Protein AF-A0A660SBR4-F1 (afdb_monomer)

Foldseek 3Di:
DPPPVCVVCVVVQCVCVVDVVDDNDDVVVVVLCVVLVCCCPPVVHDPDPVRSVVVVVLSVVQVVCVVVVHDSVVVVVVVVVVVVVVVVPPDDDDDDDDDDDDDDDDDDDDD

Sequence (111 aa):
MIEQPLRKRKNQVFNFLFYPDVPYDNNGSERAIRNLKVKQKVSGGFRSDRGAEIFAILRSVVDTIIKKGGNPSESIRFAINVATRKNEFSPNTDFVSFDFLTSAKVRKQGD

Mean predicted aligned error: 13.28 Å

Structure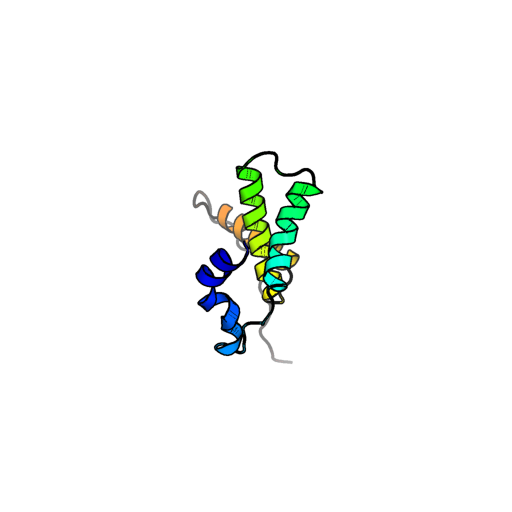 (mmCIF, N/CA/C/O backbone):
data_AF-A0A660SBR4-F1
#
_entry.id   AF-A0A660SBR4-F1
#
loop_
_atom_site.group_PDB
_atom_site.id
_atom_site.type_symbol
_atom_site.label_atom_id
_atom_site.label_alt_id
_atom_site.label_comp_id
_atom_site.label_asym_id
_atom_site.label_entity_id
_atom_site.label_seq_id
_atom_site.pdbx_PDB_ins_code
_atom_site.Cartn_x
_atom_site.Cartn_y
_atom_site.Cartn_z
_atom_site.occupancy
_atom_site.B_iso_or_equiv
_atom_site.auth_seq_id
_atom_site.auth_comp_id
_atom_site.auth_asym_id
_atom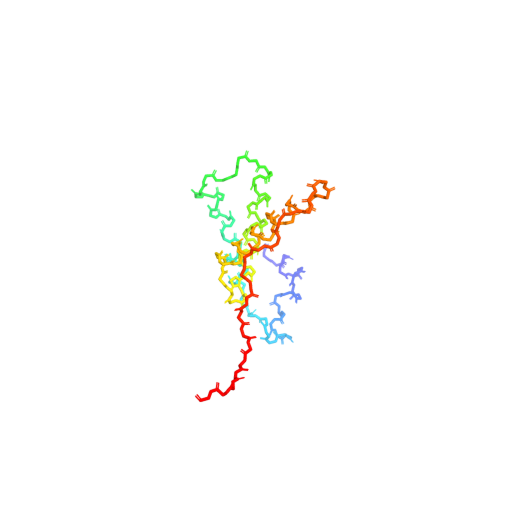_site.auth_atom_id
_atom_site.pdbx_PDB_model_num
ATOM 1 N N . MET A 1 1 ? 15.219 -4.903 26.861 1.00 55.88 1 MET A N 1
ATOM 2 C CA . MET A 1 1 ? 15.506 -4.083 25.655 1.00 55.88 1 MET A CA 1
ATOM 3 C C . MET A 1 1 ? 14.257 -3.736 24.811 1.00 55.88 1 MET A C 1
ATOM 5 O O . MET A 1 1 ? 14.373 -2.916 23.912 1.00 55.88 1 MET A O 1
ATOM 9 N N . ILE A 1 2 ? 13.058 -4.271 25.118 1.00 60.06 2 ILE A N 1
ATOM 10 C CA . ILE A 1 2 ? 11.806 -4.048 24.345 1.00 60.06 2 ILE A CA 1
ATOM 11 C C . ILE A 1 2 ? 10.897 -2.958 24.963 1.00 60.06 2 ILE A C 1
ATOM 13 O O . ILE A 1 2 ? 10.008 -2.430 24.301 1.00 60.06 2 ILE A O 1
ATOM 17 N N . GLU A 1 3 ? 11.130 -2.558 26.217 1.00 61.56 3 GLU A N 1
ATOM 18 C CA . GLU A 1 3 ? 10.228 -1.624 26.910 1.00 61.56 3 GLU A CA 1
ATOM 19 C C . GLU A 1 3 ? 10.189 -0.218 26.302 1.00 61.56 3 GLU A C 1
ATOM 21 O O . GLU A 1 3 ? 9.124 0.390 26.215 1.00 61.56 3 GLU A O 1
ATOM 26 N N . GLN A 1 4 ? 11.333 0.312 25.866 1.00 66.25 4 GLN A N 1
ATOM 27 C CA . GLN A 1 4 ? 11.420 1.717 25.457 1.00 66.25 4 GLN A CA 1
ATOM 28 C C . GLN A 1 4 ? 10.636 2.030 24.164 1.00 66.25 4 GLN A C 1
ATOM 30 O O . GLN A 1 4 ? 9.928 3.039 24.136 1.00 66.25 4 GLN A O 1
ATOM 35 N N . PRO A 1 5 ? 10.676 1.196 23.102 1.00 73.31 5 PRO A N 1
ATOM 36 C CA . PRO A 1 5 ? 9.851 1.405 21.909 1.00 73.31 5 PRO A CA 1
ATOM 37 C C . PRO A 1 5 ? 8.342 1.308 22.171 1.00 73.31 5 PRO A C 1
ATOM 39 O O . PRO A 1 5 ? 7.580 2.104 21.622 1.00 73.31 5 PRO A O 1
ATOM 42 N N . LEU A 1 6 ? 7.913 0.361 23.016 1.00 73.38 6 LEU A N 1
ATOM 43 C CA . LEU A 1 6 ? 6.498 0.164 23.346 1.00 73.38 6 LEU A CA 1
ATOM 44 C C . LEU A 1 6 ? 5.959 1.303 24.212 1.00 73.38 6 LEU A C 1
ATOM 46 O O . LEU A 1 6 ? 4.873 1.807 23.941 1.00 73.38 6 LEU A O 1
ATOM 50 N N . ARG A 1 7 ? 6.743 1.786 25.187 1.00 77.81 7 ARG A N 1
ATOM 51 C CA . ARG A 1 7 ? 6.391 2.972 25.986 1.00 77.81 7 ARG A CA 1
ATOM 52 C C . ARG A 1 7 ? 6.159 4.201 25.104 1.00 77.81 7 ARG A C 1
ATOM 54 O O . ARG A 1 7 ? 5.173 4.903 25.304 1.00 77.81 7 ARG A O 1
ATOM 61 N N . LYS A 1 8 ? 6.998 4.423 24.081 1.00 81.75 8 LYS A N 1
ATOM 62 C CA . LYS A 1 8 ? 6.848 5.550 23.137 1.00 81.75 8 LYS A CA 1
ATOM 63 C C . LYS A 1 8 ? 5.580 5.480 22.282 1.00 81.75 8 LYS A C 1
ATOM 65 O O . LYS A 1 8 ? 5.068 6.521 21.887 1.00 81.75 8 LYS A O 1
ATOM 70 N N . ARG A 1 9 ? 5.075 4.280 21.978 1.00 81.44 9 ARG A N 1
ATOM 71 C CA . ARG A 1 9 ? 3.885 4.075 21.127 1.00 81.44 9 ARG A CA 1
ATOM 72 C C . ARG A 1 9 ? 2.676 3.547 21.893 1.00 81.44 9 ARG A C 1
ATOM 74 O O . ARG A 1 9 ? 1.726 3.088 21.268 1.00 81.44 9 ARG A O 1
ATOM 81 N N . LYS A 1 10 ? 2.681 3.630 23.227 1.00 80.69 10 LYS A N 1
ATOM 82 C CA . LYS A 1 10 ? 1.634 3.072 24.097 1.00 80.69 10 LYS A CA 1
ATOM 83 C C . LYS A 1 10 ? 0.227 3.494 23.659 1.00 80.69 10 LYS A C 1
ATOM 85 O O . LYS A 1 10 ? -0.670 2.663 23.615 1.00 80.69 10 LYS A O 1
ATOM 90 N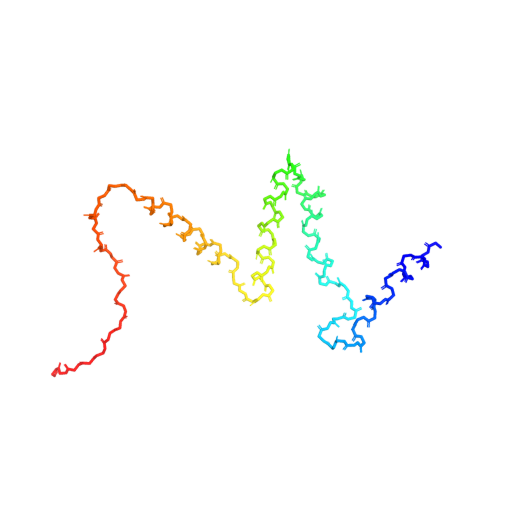 N . ASN A 1 11 ? 0.071 4.753 23.254 1.00 81.56 11 ASN A N 1
ATOM 91 C CA . ASN A 1 11 ? -1.216 5.295 22.815 1.00 81.56 11 ASN A CA 1
ATOM 92 C C . ASN A 1 11 ? -1.693 4.703 21.479 1.00 81.56 11 ASN A C 1
ATOM 94 O O . ASN A 1 11 ? -2.886 4.653 21.242 1.00 81.56 11 ASN A O 1
ATOM 98 N N . GLN A 1 12 ? -0.786 4.235 20.617 1.00 83.00 12 GLN A N 1
ATOM 99 C CA . GLN A 1 12 ? -1.125 3.654 19.312 1.00 83.00 12 GLN A CA 1
ATOM 100 C C . GLN A 1 12 ? -1.466 2.163 19.415 1.00 83.00 12 GLN A C 1
ATOM 102 O O . GLN A 1 12 ? -2.283 1.669 18.646 1.00 83.00 12 GLN A O 1
ATOM 107 N N . VAL A 1 13 ? -0.849 1.450 20.366 1.00 84.62 13 VAL A N 1
ATOM 108 C CA . VAL A 1 13 ? -1.040 -0.000 20.554 1.00 84.62 13 VAL A CA 1
ATOM 109 C C . VAL A 1 13 ? -2.474 -0.330 20.974 1.00 84.62 13 VAL A C 1
ATOM 111 O O . VAL A 1 13 ? -3.009 -1.345 20.551 1.00 84.62 13 VAL A O 1
ATOM 114 N N . PHE A 1 14 ? -3.109 0.538 21.764 1.00 87.25 14 PHE A N 1
ATOM 115 C CA . PHE A 1 14 ? -4.442 0.301 22.326 1.00 87.25 14 PHE A CA 1
ATOM 116 C C . PHE A 1 14 ? -5.572 1.041 21.600 1.00 87.25 14 PHE A C 1
ATOM 118 O O . PHE A 1 14 ? -6.674 1.141 22.131 1.00 87.25 14 PHE A O 1
ATOM 125 N N . ASN A 1 15 ? -5.337 1.551 20.387 1.00 89.00 15 ASN A N 1
ATOM 126 C CA . ASN A 1 15 ? -6.359 2.292 19.637 1.00 89.00 15 ASN A CA 1
ATOM 127 C C . ASN A 1 15 ? -7.646 1.483 19.401 1.00 89.00 15 ASN A C 1
ATOM 129 O O . ASN A 1 15 ? -8.729 2.061 19.421 1.00 89.00 15 ASN A O 1
ATOM 133 N N . PHE A 1 16 ? -7.547 0.160 19.253 1.00 89.44 16 PHE A N 1
ATOM 134 C CA . PHE A 1 16 ? -8.703 -0.729 19.087 1.00 89.44 16 PHE A CA 1
ATOM 135 C C . PHE A 1 16 ? -9.654 -0.743 20.301 1.00 89.44 16 PHE A C 1
ATOM 137 O O . PHE A 1 16 ? -10.809 -1.129 20.165 1.00 89.44 16 PHE A O 1
ATOM 144 N N . LEU A 1 17 ? -9.201 -0.309 21.488 1.00 92.19 17 LEU A N 1
ATOM 145 C CA . LEU A 1 17 ? -10.065 -0.173 22.669 1.00 92.19 17 LEU A CA 1
ATOM 146 C C . LEU A 1 17 ? -10.985 1.051 22.586 1.00 92.19 17 LEU A C 1
ATOM 148 O O . LEU A 1 17 ? -12.039 1.064 23.214 1.00 92.19 17 LEU A O 1
ATOM 152 N N . PHE A 1 18 ? -10.579 2.082 21.840 1.00 93.50 18 PHE A N 1
ATOM 153 C CA . PHE A 1 18 ? -11.319 3.339 21.709 1.00 93.50 18 PHE A CA 1
ATOM 154 C C . PHE A 1 18 ? -12.085 3.436 20.385 1.00 93.50 18 PHE A C 1
ATOM 156 O O . PHE A 1 18 ? -13.090 4.137 20.312 1.00 93.50 18 PHE A O 1
ATOM 163 N N . TYR A 1 19 ? -11.623 2.731 19.349 1.00 92.12 19 TYR A N 1
ATOM 164 C CA . TYR A 1 19 ? -12.195 2.758 18.006 1.00 92.12 19 TYR A CA 1
ATOM 165 C C . TYR A 1 19 ? -12.523 1.329 17.548 1.00 92.12 19 TYR A C 1
ATOM 167 O O . TYR A 1 19 ? -11.608 0.616 17.131 1.00 92.12 19 TYR A O 1
ATOM 175 N N . PRO A 1 20 ? -13.804 0.912 17.588 1.00 90.56 20 PRO A N 1
ATOM 176 C CA . PRO A 1 20 ? -14.220 -0.448 17.227 1.00 90.56 20 PRO A CA 1
ATOM 177 C C . PRO A 1 20 ? -13.847 -0.875 15.800 1.00 90.56 20 PRO A C 1
ATOM 179 O O . PRO A 1 20 ? -13.638 -2.058 15.549 1.00 90.56 20 PRO A O 1
ATOM 182 N N . ASP A 1 21 ? -13.728 0.081 14.875 1.00 91.38 21 ASP A N 1
ATOM 183 C CA . ASP A 1 21 ? -13.370 -0.180 13.474 1.00 91.38 21 ASP A CA 1
ATOM 184 C C . ASP A 1 21 ? -11.876 -0.491 13.273 1.00 91.38 21 ASP A C 1
ATOM 186 O O . ASP A 1 21 ? -11.456 -0.910 12.191 1.00 91.38 21 ASP A O 1
ATOM 190 N N . VAL A 1 22 ? -11.043 -0.261 14.294 1.00 88.94 22 VAL A N 1
ATOM 191 C CA . VAL A 1 22 ? -9.605 -0.528 14.235 1.00 88.94 22 VAL A CA 1
ATOM 192 C C . VAL A 1 22 ? -9.343 -1.947 14.747 1.00 88.94 22 VAL A C 1
ATOM 194 O O . VAL A 1 22 ? -9.641 -2.235 15.905 1.00 88.94 22 VAL A O 1
ATOM 197 N N . PRO A 1 23 ? -8.752 -2.845 13.936 1.00 89.94 23 PRO A N 1
ATOM 198 C CA . PRO A 1 23 ? -8.432 -4.192 14.390 1.00 89.94 23 PRO A CA 1
ATOM 199 C C . PRO A 1 23 ? -7.365 -4.171 15.493 1.00 89.94 23 PRO A C 1
ATOM 201 O O . PRO A 1 23 ? -6.501 -3.294 15.536 1.00 89.94 23 PRO A O 1
ATOM 204 N N . TYR A 1 24 ? -7.396 -5.180 16.366 1.00 89.50 24 TYR A N 1
ATOM 205 C CA . TYR A 1 24 ? -6.407 -5.351 17.439 1.00 89.50 24 TYR A CA 1
ATOM 206 C C . TYR A 1 24 ? -5.021 -5.772 16.921 1.00 89.50 24 TYR A C 1
ATOM 208 O O . TYR A 1 24 ? -4.033 -5.707 17.653 1.00 89.50 24 TYR A O 1
ATOM 216 N N . ASP A 1 25 ? -4.944 -6.224 15.668 1.00 89.56 25 ASP A N 1
ATOM 217 C CA . ASP A 1 25 ? -3.723 -6.673 15.013 1.00 89.56 25 ASP A CA 1
ATOM 218 C C . ASP A 1 25 ? -3.302 -5.755 13.855 1.00 89.56 25 ASP A C 1
ATOM 220 O O . ASP A 1 25 ? -4.073 -4.953 13.328 1.00 89.56 25 ASP A O 1
ATOM 224 N N . ASN A 1 26 ? -2.044 -5.894 13.436 1.00 89.19 26 ASN A N 1
ATOM 225 C CA . ASN A 1 26 ? -1.454 -5.107 12.355 1.00 89.19 26 ASN A CA 1
ATOM 226 C C . ASN A 1 26 ? -1.322 -5.892 11.033 1.00 89.19 26 ASN A C 1
ATOM 228 O O . ASN A 1 26 ? -0.585 -5.483 10.128 1.00 89.19 26 ASN A O 1
ATOM 232 N N . ASN A 1 27 ? -2.020 -7.022 10.881 1.00 90.25 27 ASN A N 1
ATOM 233 C CA . ASN A 1 27 ? -1.842 -7.917 9.735 1.00 90.25 27 ASN A CA 1
ATOM 234 C C . ASN A 1 27 ? -2.118 -7.205 8.407 1.00 90.25 27 ASN A C 1
ATOM 236 O O . ASN A 1 27 ? -1.446 -7.463 7.405 1.00 90.25 27 ASN A O 1
ATOM 240 N N . GLY A 1 28 ? -3.099 -6.298 8.389 1.00 87.94 28 GLY A N 1
ATOM 241 C CA . GLY A 1 28 ? -3.440 -5.504 7.210 1.00 87.94 28 GLY A CA 1
ATOM 242 C C . GLY A 1 28 ? -2.270 -4.648 6.720 1.00 87.94 28 GLY A C 1
ATOM 243 O O . GLY A 1 28 ? -1.927 -4.686 5.534 1.00 87.94 28 GLY A O 1
ATOM 244 N N . SER A 1 29 ? -1.610 -3.922 7.623 1.00 86.00 29 SER A N 1
ATOM 245 C CA . SER A 1 29 ? -0.469 -3.076 7.259 1.00 86.00 29 SER A CA 1
ATOM 246 C C . SER A 1 29 ? 0.754 -3.911 6.893 1.00 86.00 29 SER A C 1
ATOM 248 O O . SER A 1 29 ? 1.436 -3.596 5.919 1.00 86.00 29 SER A O 1
ATOM 250 N N . GLU A 1 30 ? 1.014 -5.007 7.612 1.00 90.44 30 GLU A N 1
ATOM 251 C CA . GLU A 1 30 ? 2.114 -5.925 7.295 1.00 90.44 30 GLU A CA 1
ATOM 252 C C . GLU A 1 30 ? 1.972 -6.534 5.897 1.00 90.44 30 GLU A C 1
ATOM 254 O O . GLU A 1 30 ? 2.939 -6.601 5.133 1.00 90.44 30 GLU A O 1
ATOM 259 N N . ARG A 1 31 ? 0.753 -6.943 5.526 1.00 89.25 31 ARG A N 1
ATOM 260 C CA . ARG A 1 31 ? 0.451 -7.435 4.175 1.00 89.25 31 ARG A CA 1
ATOM 261 C C . ARG A 1 31 ? 0.675 -6.353 3.120 1.00 89.25 31 ARG A C 1
ATOM 263 O O . ARG A 1 31 ? 1.248 -6.662 2.078 1.00 89.25 31 ARG A O 1
ATOM 270 N N . ALA A 1 32 ? 0.287 -5.106 3.393 1.00 87.12 32 ALA A N 1
ATOM 271 C CA . ALA A 1 32 ? 0.480 -3.996 2.459 1.00 87.12 32 ALA A CA 1
ATOM 272 C C . ALA A 1 32 ? 1.972 -3.735 2.167 1.00 87.12 32 ALA A C 1
ATOM 274 O O . ALA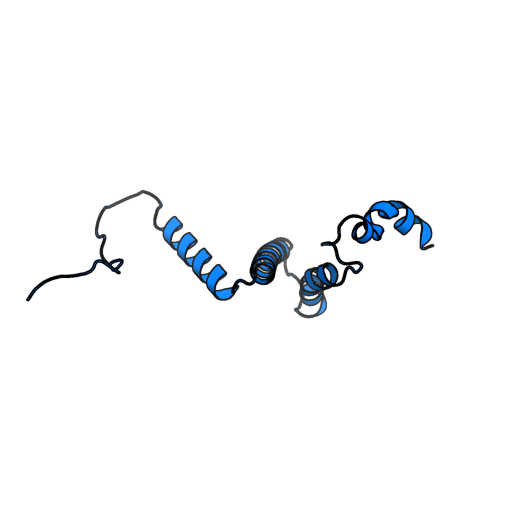 A 1 32 ? 2.372 -3.636 1.007 1.00 87.12 32 ALA A O 1
ATOM 275 N N . ILE A 1 33 ? 2.828 -3.709 3.196 1.00 89.25 33 ILE A N 1
ATOM 276 C CA . ILE A 1 33 ? 4.272 -3.462 3.013 1.00 89.25 33 ILE A CA 1
ATOM 277 C C . ILE A 1 33 ? 5.027 -4.672 2.442 1.00 89.25 33 ILE A C 1
ATOM 279 O O . ILE A 1 33 ? 6.114 -4.526 1.877 1.00 89.25 33 ILE A O 1
ATOM 283 N N . ARG A 1 34 ? 4.469 -5.883 2.559 1.00 90.44 34 ARG A N 1
ATOM 284 C CA . ARG A 1 34 ? 5.129 -7.123 2.128 1.00 90.44 34 ARG A CA 1
ATOM 285 C C . ARG A 1 34 ? 5.480 -7.114 0.647 1.00 90.44 34 ARG A C 1
ATOM 287 O O . ARG A 1 34 ? 6.572 -7.548 0.294 1.00 90.44 34 ARG A O 1
ATOM 294 N N . ASN A 1 35 ? 4.606 -6.590 -0.210 1.00 88.44 35 ASN A N 1
ATOM 295 C CA . ASN A 1 35 ? 4.835 -6.569 -1.659 1.00 88.44 35 ASN A CA 1
ATOM 296 C C . ASN A 1 35 ? 6.067 -5.744 -2.043 1.00 88.44 35 ASN A C 1
ATOM 298 O O . ASN A 1 35 ? 6.828 -6.142 -2.927 1.00 88.44 35 ASN A O 1
ATOM 302 N N . LEU A 1 36 ? 6.320 -4.647 -1.324 1.00 90.12 36 LEU A N 1
ATOM 303 C CA . LEU A 1 36 ? 7.548 -3.874 -1.481 1.00 90.12 36 LEU A CA 1
ATOM 304 C C . LEU A 1 36 ? 8.771 -4.727 -1.131 1.00 90.12 36 LEU A C 1
ATOM 306 O O . LEU A 1 36 ? 9.762 -4.742 -1.863 1.00 90.12 36 LEU A O 1
ATOM 310 N N . LYS A 1 37 ? 8.694 -5.490 -0.035 1.00 91.00 37 LYS A N 1
ATOM 311 C CA . LYS A 1 37 ? 9.811 -6.330 0.393 1.00 91.00 37 LYS A CA 1
ATOM 312 C C . LYS A 1 37 ? 10.048 -7.526 -0.524 1.00 91.00 37 LYS A C 1
ATOM 314 O O . LYS A 1 37 ? 11.202 -7.870 -0.763 1.00 91.00 37 LYS A O 1
ATOM 319 N N . VAL A 1 38 ? 8.988 -8.122 -1.064 1.00 92.94 38 VAL A N 1
ATOM 320 C CA . VAL A 1 38 ? 9.071 -9.175 -2.085 1.00 92.94 38 VAL A CA 1
ATOM 321 C C . VAL A 1 38 ? 9.749 -8.632 -3.341 1.00 92.94 38 VAL A C 1
ATOM 323 O O . VAL A 1 38 ? 10.677 -9.264 -3.841 1.00 92.94 38 VAL A O 1
ATOM 326 N N . LYS A 1 39 ? 9.391 -7.422 -3.796 1.00 91.44 39 LYS A N 1
ATOM 327 C CA . LYS A 1 39 ? 10.067 -6.789 -4.936 1.00 91.44 39 LYS A CA 1
ATOM 328 C C . LYS A 1 39 ? 11.567 -6.608 -4.678 1.00 91.44 39 LYS A C 1
ATOM 330 O O . LYS A 1 39 ? 12.373 -6.937 -5.542 1.00 91.44 39 LYS A O 1
ATOM 335 N N . GLN A 1 40 ? 11.939 -6.166 -3.477 1.00 90.38 40 GLN A N 1
ATOM 336 C CA . GLN A 1 40 ? 13.343 -6.018 -3.079 1.00 90.38 40 GLN A CA 1
ATOM 337 C C . GLN A 1 40 ? 14.105 -7.345 -3.004 1.00 90.38 40 GLN A C 1
ATOM 339 O O . GLN A 1 40 ? 15.215 -7.435 -3.512 1.00 90.38 40 GLN A O 1
ATOM 344 N N . LYS A 1 41 ? 13.537 -8.354 -2.336 1.00 91.19 41 LYS A N 1
ATOM 345 C CA . LYS A 1 41 ? 14.251 -9.592 -1.986 1.00 91.19 41 LYS A CA 1
ATOM 346 C C . LYS A 1 41 ? 14.187 -10.674 -3.060 1.00 91.19 41 LYS A C 1
ATOM 348 O O . LYS A 1 41 ? 15.118 -11.458 -3.167 1.00 91.19 41 LYS A O 1
ATOM 353 N N . VAL A 1 42 ? 13.078 -10.754 -3.791 1.00 90.88 42 VAL A N 1
ATOM 354 C CA . VAL A 1 42 ? 12.761 -11.889 -4.673 1.00 90.88 42 VAL A CA 1
ATOM 355 C C . VAL A 1 42 ? 12.754 -11.461 -6.136 1.00 90.88 42 VAL A C 1
ATOM 357 O O . VAL A 1 42 ? 13.313 -12.146 -6.981 1.00 90.88 42 VAL A O 1
ATOM 360 N N . SER A 1 43 ? 12.174 -10.305 -6.462 1.00 86.75 43 SER A N 1
ATOM 361 C CA . SER A 1 43 ? 11.990 -9.871 -7.858 1.00 86.75 43 SER A CA 1
ATOM 362 C C . SER A 1 43 ? 13.091 -8.927 -8.363 1.00 86.75 43 SER A C 1
ATOM 364 O O . SER A 1 43 ? 12.806 -7.975 -9.102 1.00 86.75 43 SER A O 1
ATOM 366 N N . GLY A 1 44 ? 14.336 -9.173 -7.941 1.00 88.31 44 GLY A N 1
ATOM 367 C CA . GLY A 1 44 ? 15.539 -8.486 -8.430 1.00 88.31 44 GLY A CA 1
ATOM 368 C C . GLY A 1 44 ? 15.701 -7.022 -8.004 1.00 88.31 44 GLY A C 1
ATOM 369 O O . GLY A 1 44 ? 16.541 -6.323 -8.563 1.00 88.31 44 GLY A O 1
ATOM 370 N N . GLY A 1 45 ? 14.905 -6.535 -7.048 1.00 91.44 45 GLY A N 1
ATOM 371 C CA . GLY A 1 45 ? 15.022 -5.174 -6.528 1.00 91.44 45 GLY A CA 1
ATOM 372 C C . GLY A 1 45 ? 14.666 -4.070 -7.525 1.00 91.44 45 GLY A C 1
ATOM 373 O O . GLY A 1 45 ? 13.878 -4.266 -8.458 1.00 91.44 45 GLY A O 1
ATOM 374 N N . PHE A 1 46 ? 15.216 -2.881 -7.274 1.00 92.56 46 PHE A N 1
ATOM 375 C CA . PHE A 1 46 ? 15.063 -1.688 -8.104 1.00 92.56 46 PHE A CA 1
ATOM 376 C C . PHE A 1 46 ? 16.419 -1.290 -8.682 1.00 92.56 46 PHE A C 1
ATOM 378 O O . PHE A 1 46 ? 17.427 -1.348 -7.987 1.00 92.56 46 PHE A O 1
ATOM 385 N N . ARG A 1 47 ? 16.432 -0.882 -9.954 1.00 92.38 47 ARG A N 1
ATOM 386 C CA . ARG A 1 47 ? 17.649 -0.430 -10.652 1.00 92.38 47 ARG A CA 1
ATOM 387 C C . ARG A 1 47 ? 17.936 1.062 -10.452 1.00 92.38 47 ARG A C 1
ATOM 389 O O . ARG A 1 47 ? 19.015 1.519 -10.800 1.00 92.38 47 ARG A O 1
ATOM 396 N N . SER A 1 48 ? 16.963 1.812 -9.935 1.00 95.25 48 SER A N 1
ATOM 397 C CA . SER A 1 48 ? 17.073 3.235 -9.620 1.00 95.25 48 SER A CA 1
ATOM 398 C C . SER A 1 48 ? 16.023 3.638 -8.586 1.00 95.25 48 SER A C 1
ATOM 400 O O . SER A 1 48 ? 14.958 3.013 -8.500 1.00 95.25 48 SER A O 1
ATOM 402 N N . ASP A 1 49 ? 16.290 4.721 -7.857 1.00 94.88 49 ASP A N 1
ATOM 403 C CA . ASP A 1 49 ? 15.346 5.294 -6.889 1.00 94.88 49 ASP A CA 1
ATOM 404 C C . ASP A 1 49 ? 14.056 5.750 -7.570 1.00 94.88 49 ASP A C 1
ATOM 406 O O . ASP A 1 49 ? 12.957 5.484 -7.083 1.00 94.88 49 ASP A O 1
ATOM 410 N N . ARG A 1 50 ? 14.171 6.328 -8.773 1.00 95.25 50 ARG A N 1
ATOM 411 C CA . ARG A 1 50 ? 13.008 6.714 -9.577 1.00 95.25 50 ARG A CA 1
ATOM 412 C C . ARG A 1 50 ? 12.121 5.516 -9.922 1.00 95.25 50 ARG A C 1
ATOM 414 O O . ARG A 1 50 ? 10.898 5.617 -9.870 1.00 95.25 50 ARG A O 1
ATOM 421 N N . GLY A 1 51 ? 12.715 4.368 -10.253 1.00 92.81 51 GLY A N 1
ATOM 422 C CA . GLY A 1 51 ? 11.964 3.137 -10.502 1.00 92.81 51 GLY A CA 1
ATOM 423 C C . GLY A 1 51 ? 11.264 2.606 -9.246 1.00 92.81 51 GLY A C 1
ATOM 424 O O . GLY A 1 51 ? 10.143 2.102 -9.335 1.00 92.81 51 GLY A O 1
ATOM 425 N N . ALA A 1 52 ? 11.896 2.748 -8.078 1.00 92.31 52 ALA A N 1
ATOM 426 C CA . ALA A 1 52 ? 11.297 2.392 -6.793 1.00 92.31 52 ALA A CA 1
ATOM 427 C C . ALA A 1 52 ? 10.102 3.291 -6.448 1.00 92.31 52 ALA A C 1
ATOM 429 O O . ALA A 1 52 ? 9.061 2.795 -6.015 1.00 92.31 52 ALA A O 1
ATOM 430 N N . GLU A 1 53 ? 10.227 4.593 -6.696 1.00 94.19 53 GLU A N 1
ATOM 431 C CA . GLU A 1 53 ? 9.167 5.577 -6.485 1.00 94.19 53 GLU A CA 1
ATOM 432 C C . GLU A 1 53 ? 7.951 5.301 -7.380 1.00 94.19 53 GLU A C 1
ATOM 434 O O . GLU A 1 53 ? 6.830 5.189 -6.885 1.00 94.19 53 GLU A O 1
ATOM 439 N N . ILE A 1 54 ? 8.167 5.096 -8.686 1.00 92.75 54 ILE A N 1
ATOM 440 C CA . ILE A 1 54 ? 7.094 4.754 -9.635 1.00 92.75 54 ILE A CA 1
ATOM 441 C C . ILE A 1 54 ? 6.374 3.476 -9.192 1.00 92.75 54 ILE A C 1
ATOM 443 O O . ILE A 1 54 ? 5.143 3.418 -9.190 1.00 92.75 54 ILE A O 1
ATOM 447 N N . PHE A 1 55 ? 7.129 2.457 -8.774 1.00 91.88 55 PHE A N 1
ATOM 448 C CA . PHE A 1 55 ? 6.545 1.223 -8.260 1.00 91.88 55 PHE A CA 1
ATOM 449 C C . PHE A 1 55 ? 5.702 1.465 -7.003 1.00 91.88 55 PHE A C 1
ATOM 451 O O . PHE A 1 55 ? 4.599 0.928 -6.904 1.00 91.88 55 PHE A O 1
ATOM 458 N N . ALA A 1 56 ? 6.190 2.268 -6.053 1.00 91.50 56 ALA A N 1
ATOM 459 C CA . ALA A 1 56 ? 5.463 2.584 -4.827 1.00 91.50 56 ALA A CA 1
ATOM 460 C C . ALA A 1 56 ? 4.140 3.307 -5.120 1.00 91.50 56 ALA A C 1
ATOM 462 O O . ALA A 1 56 ? 3.103 2.922 -4.576 1.00 91.50 56 ALA A O 1
ATOM 463 N N . ILE A 1 57 ? 4.155 4.286 -6.032 1.00 92.06 57 ILE A N 1
ATOM 464 C CA . ILE A 1 57 ? 2.954 5.006 -6.474 1.00 92.06 57 ILE A CA 1
ATOM 465 C C . ILE A 1 57 ? 1.950 4.024 -7.083 1.00 92.06 57 ILE A C 1
ATOM 467 O O . ILE A 1 57 ? 0.830 3.907 -6.584 1.00 92.06 57 ILE A O 1
ATOM 471 N N . LEU A 1 58 ? 2.354 3.259 -8.103 1.00 91.31 58 LEU A N 1
ATOM 472 C CA . LEU A 1 58 ? 1.468 2.303 -8.775 1.00 91.31 58 LEU A CA 1
ATOM 473 C C . LEU A 1 58 ? 0.891 1.277 -7.797 1.00 91.31 58 LEU A C 1
ATOM 475 O O . LEU A 1 58 ? -0.313 1.018 -7.803 1.00 91.31 58 LEU A O 1
ATOM 479 N N . ARG A 1 59 ? 1.730 0.724 -6.914 1.00 91.88 59 ARG A N 1
ATOM 480 C CA . ARG A 1 59 ? 1.288 -0.250 -5.915 1.00 91.88 59 ARG A CA 1
ATOM 481 C C . ARG A 1 59 ? 0.280 0.357 -4.944 1.00 91.88 59 ARG A C 1
ATOM 483 O O . ARG A 1 59 ? -0.729 -0.285 -4.668 1.00 91.88 59 ARG A O 1
ATOM 490 N N . SER A 1 60 ? 0.513 1.581 -4.468 1.00 91.31 60 SER A N 1
ATOM 491 C CA . SER A 1 60 ? -0.408 2.262 -3.552 1.00 91.31 60 SER A CA 1
ATOM 492 C C . SER A 1 60 ? -1.791 2.496 -4.175 1.00 91.31 60 SER A C 1
ATOM 494 O O . SER A 1 60 ? -2.811 2.289 -3.512 1.00 91.31 60 SER A O 1
ATOM 496 N N . VAL A 1 61 ? -1.836 2.846 -5.466 1.00 92.31 61 VAL A N 1
ATOM 497 C CA . VAL A 1 61 ? -3.083 3.045 -6.218 1.00 92.31 61 VAL A CA 1
ATOM 498 C C . VAL A 1 61 ? -3.832 1.722 -6.354 1.00 92.31 61 VAL A C 1
ATOM 500 O O . VAL A 1 61 ? -5.014 1.649 -6.021 1.00 92.31 61 VAL A O 1
ATOM 503 N N . VAL A 1 62 ? -3.136 0.657 -6.763 1.00 92.88 62 VAL A N 1
ATOM 504 C CA . VAL A 1 62 ? -3.712 -0.692 -6.886 1.00 92.88 62 VAL A CA 1
ATOM 505 C C . VAL A 1 62 ? -4.263 -1.189 -5.551 1.00 92.88 62 VAL A C 1
ATOM 507 O O . VAL A 1 62 ? -5.409 -1.630 -5.492 1.00 92.88 62 VAL A O 1
ATOM 510 N N . ASP A 1 63 ? -3.494 -1.077 -4.467 1.00 91.44 63 ASP A N 1
ATOM 511 C CA . ASP A 1 63 ? -3.931 -1.521 -3.139 1.00 91.44 63 ASP A CA 1
ATOM 512 C C . ASP A 1 63 ? -5.148 -0.730 -2.648 1.00 91.44 63 ASP A C 1
ATOM 514 O O . ASP A 1 63 ? -6.036 -1.292 -2.007 1.00 91.44 63 ASP A O 1
ATOM 518 N N . THR A 1 64 ? -5.231 0.560 -2.978 1.00 91.88 64 THR A N 1
ATOM 519 C CA . THR A 1 64 ? -6.395 1.393 -2.652 1.00 91.88 64 THR A CA 1
ATOM 520 C C . THR A 1 64 ? -7.640 0.952 -3.419 1.00 91.88 64 THR A C 1
ATOM 522 O O . THR A 1 64 ? -8.717 0.877 -2.829 1.00 91.88 64 THR A O 1
ATOM 525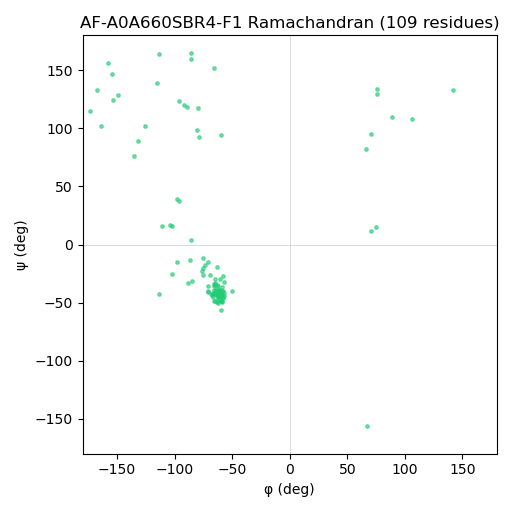 N N . ILE A 1 65 ? -7.511 0.617 -4.707 1.00 94.38 65 ILE A N 1
ATOM 526 C CA . ILE A 1 65 ? -8.629 0.107 -5.514 1.00 94.38 65 ILE A CA 1
ATOM 527 C C . ILE A 1 65 ? -9.143 -1.215 -4.933 1.00 94.38 65 ILE A C 1
ATOM 529 O O . ILE A 1 65 ? -10.346 -1.355 -4.715 1.00 94.38 65 ILE A O 1
ATOM 533 N N . ILE A 1 66 ? -8.237 -2.143 -4.605 1.00 92.56 66 ILE A N 1
ATOM 534 C CA . ILE A 1 66 ? -8.592 -3.440 -4.009 1.00 92.56 66 ILE A CA 1
ATOM 535 C C . ILE A 1 66 ? -9.302 -3.243 -2.665 1.00 92.56 66 ILE A C 1
ATOM 537 O O . ILE A 1 66 ? -10.344 -3.848 -2.430 1.00 92.56 66 ILE A O 1
ATOM 541 N N . LYS A 1 67 ? -8.788 -2.361 -1.795 1.00 90.44 67 LYS A N 1
ATOM 542 C CA . LYS A 1 67 ? -9.408 -2.054 -0.491 1.00 90.44 67 LYS A CA 1
ATOM 543 C C . LYS A 1 67 ? -10.824 -1.491 -0.614 1.00 90.44 67 LYS A C 1
ATOM 545 O O . LYS A 1 67 ? -11.631 -1.703 0.282 1.00 90.44 67 LYS A O 1
ATOM 550 N N . LYS A 1 68 ? -11.127 -0.786 -1.707 1.00 92.88 68 LYS A N 1
ATOM 551 C CA . LYS A 1 68 ? -12.469 -0.268 -2.007 1.00 92.88 68 LYS A CA 1
ATOM 552 C C . LYS A 1 68 ? -13.373 -1.284 -2.721 1.00 92.88 68 LYS A C 1
ATOM 554 O O . LYS A 1 68 ? -14.479 -0.924 -3.106 1.00 92.88 68 LYS A O 1
ATOM 559 N N . GLY A 1 69 ? -12.916 -2.523 -2.925 1.00 94.38 69 GLY A N 1
ATOM 560 C CA . GLY A 1 69 ? -13.666 -3.565 -3.638 1.00 94.38 69 GLY A CA 1
ATOM 561 C C . GLY A 1 69 ? -13.707 -3.379 -5.159 1.00 94.38 69 GLY A C 1
ATOM 562 O O . GLY A 1 69 ? -14.527 -3.998 -5.830 1.00 94.38 69 GLY A O 1
ATOM 563 N N . GLY A 1 70 ? -12.852 -2.517 -5.714 1.00 94.06 70 GLY A N 1
ATOM 564 C CA . GLY A 1 70 ? -12.793 -2.254 -7.148 1.00 94.06 70 GLY A CA 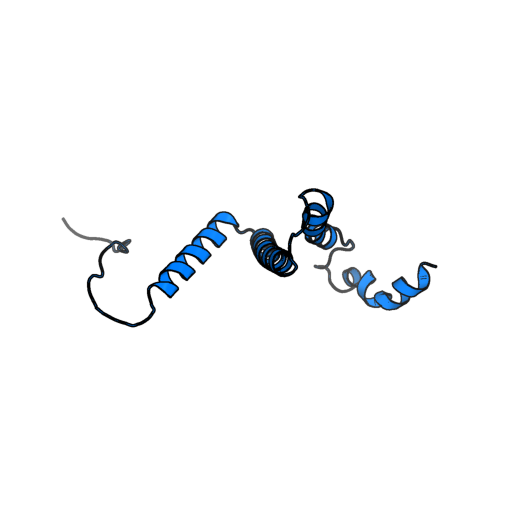1
ATOM 565 C C . GLY A 1 70 ? -11.901 -3.238 -7.905 1.00 94.06 70 GLY A C 1
ATOM 566 O O . GLY A 1 70 ? -11.054 -3.921 -7.328 1.00 94.06 70 GLY A O 1
ATOM 567 N N . ASN A 1 71 ? -12.050 -3.259 -9.230 1.00 95.50 71 ASN A N 1
ATOM 568 C CA . ASN A 1 71 ? -11.178 -4.014 -10.123 1.00 95.50 71 ASN A CA 1
ATOM 569 C C . ASN A 1 71 ? -9.969 -3.145 -10.560 1.00 95.50 71 ASN A C 1
ATOM 571 O O . ASN A 1 71 ? -10.168 -2.104 -11.204 1.00 95.50 71 ASN A O 1
ATOM 575 N N . PRO A 1 72 ? -8.716 -3.542 -10.244 1.00 94.19 72 PRO A N 1
ATOM 576 C CA . PRO A 1 72 ? -7.532 -2.766 -10.610 1.00 94.19 72 PRO A CA 1
ATOM 577 C C . PRO A 1 72 ? -7.297 -2.637 -12.113 1.00 94.19 72 PRO A C 1
ATOM 579 O O . PRO A 1 72 ? -6.911 -1.559 -12.556 1.00 94.19 72 PRO A O 1
ATOM 582 N N . SER A 1 73 ? -7.527 -3.691 -12.905 1.00 93.62 73 SER A N 1
ATOM 583 C CA . SER A 1 73 ? -7.276 -3.643 -14.350 1.00 93.62 73 SER A CA 1
ATOM 584 C C . SER A 1 73 ? -8.233 -2.687 -15.051 1.00 93.62 73 SER A C 1
ATOM 586 O O . SER A 1 73 ? -7.784 -1.868 -15.849 1.00 93.62 73 SER A O 1
ATOM 588 N N . GLU A 1 74 ? -9.518 -2.716 -14.692 1.00 94.25 74 GLU A N 1
ATOM 589 C CA . GLU A 1 74 ? -10.513 -1.772 -15.220 1.00 94.25 74 GLU A CA 1
ATOM 590 C C . GLU A 1 74 ? -10.175 -0.327 -14.841 1.00 94.25 74 GLU A C 1
ATOM 592 O O . GLU A 1 74 ? -10.187 0.568 -15.684 1.00 94.25 74 GLU A O 1
ATOM 597 N N . SER A 1 75 ? -9.791 -0.100 -13.583 1.00 93.19 75 SER A N 1
ATOM 598 C CA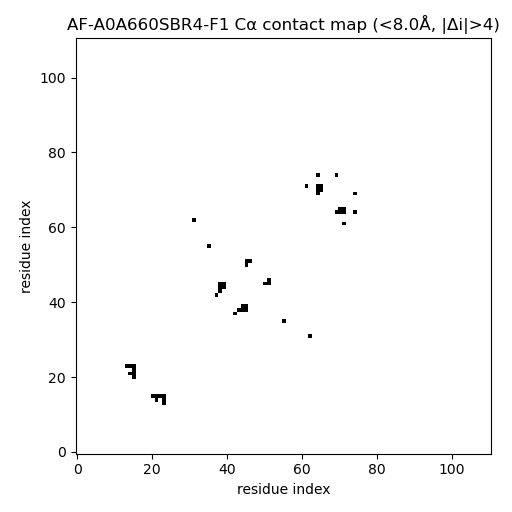 . SER A 1 75 ? -9.446 1.236 -13.084 1.00 93.19 75 SER A CA 1
ATOM 599 C C . SER A 1 75 ? -8.195 1.805 -13.760 1.00 93.19 75 SER A C 1
ATOM 601 O O . SER A 1 75 ? -8.165 2.980 -14.125 1.00 93.19 75 SER A O 1
ATOM 603 N N . ILE A 1 76 ? -7.165 0.975 -13.960 1.00 91.88 76 ILE A N 1
ATOM 604 C CA . ILE A 1 76 ? -5.940 1.366 -14.668 1.00 91.88 76 ILE A CA 1
ATOM 605 C C . ILE A 1 76 ? -6.247 1.640 -16.141 1.00 91.88 76 ILE A C 1
ATOM 607 O O . ILE A 1 76 ? -5.823 2.668 -16.666 1.00 91.88 76 ILE A O 1
ATOM 611 N N . ARG A 1 77 ? -7.021 0.769 -16.802 1.00 92.88 77 ARG A N 1
ATOM 612 C CA . ARG A 1 77 ? -7.436 0.959 -18.197 1.00 92.88 77 ARG A CA 1
ATOM 613 C C . ARG A 1 77 ? -8.202 2.268 -18.373 1.00 92.88 77 ARG A C 1
ATOM 615 O O . ARG A 1 77 ? -7.905 3.033 -19.286 1.00 92.88 77 ARG A O 1
ATOM 622 N N . PHE A 1 78 ? -9.144 2.552 -17.477 1.00 91.50 78 PHE A N 1
ATOM 623 C CA . PHE A 1 78 ? -9.874 3.815 -17.458 1.00 91.50 78 PHE A CA 1
ATOM 624 C C . PHE A 1 78 ? -8.935 5.017 -17.294 1.00 91.50 78 PHE A C 1
ATOM 626 O O . PHE A 1 78 ? -9.010 5.958 -18.082 1.00 91.50 78 PHE A O 1
ATOM 633 N N . ALA A 1 79 ? -8.020 4.976 -16.320 1.00 89.25 79 ALA A N 1
ATOM 634 C CA . ALA A 1 79 ? -7.076 6.063 -16.070 1.00 89.25 79 ALA A CA 1
ATOM 635 C C . ALA A 1 79 ? -6.164 6.342 -17.276 1.00 89.25 79 ALA A C 1
ATOM 637 O O . ALA A 1 79 ? -5.961 7.504 -17.627 1.00 89.25 79 ALA A O 1
ATOM 638 N N . ILE A 1 80 ? -5.666 5.292 -17.939 1.00 90.38 80 ILE A N 1
ATOM 639 C CA . ILE A 1 80 ? -4.862 5.411 -19.163 1.00 90.38 80 ILE A CA 1
ATOM 640 C C . ILE A 1 80 ? -5.688 6.060 -20.273 1.00 90.38 80 ILE A C 1
ATOM 642 O O . ILE A 1 80 ? -5.257 7.061 -20.830 1.00 90.38 80 ILE A O 1
ATOM 646 N N . ASN A 1 81 ? -6.899 5.563 -20.541 1.00 91.94 81 ASN A N 1
ATOM 647 C CA . ASN A 1 81 ? -7.763 6.120 -21.587 1.00 91.94 81 ASN A CA 1
ATOM 648 C C . ASN A 1 81 ? -8.070 7.609 -21.355 1.00 91.94 81 ASN A C 1
ATOM 650 O O . ASN A 1 81 ? -8.077 8.402 -22.295 1.00 91.94 81 ASN A O 1
ATOM 654 N N . VAL A 1 82 ? -8.311 8.007 -20.102 1.00 89.62 82 VAL A N 1
ATOM 655 C CA . VAL A 1 82 ? -8.523 9.415 -19.736 1.00 89.62 82 VAL A CA 1
ATOM 656 C C . VAL A 1 82 ? -7.255 10.244 -19.949 1.00 89.62 82 VAL A C 1
ATOM 658 O O . VAL A 1 82 ? -7.345 11.363 -20.451 1.00 89.62 82 VAL A O 1
ATOM 661 N N . ALA A 1 83 ? -6.086 9.718 -19.581 1.00 87.75 83 ALA A N 1
ATOM 662 C CA . ALA A 1 83 ? -4.812 10.402 -19.780 1.00 87.75 83 ALA A CA 1
ATOM 663 C C . ALA A 1 83 ? -4.486 10.586 -21.271 1.00 87.75 83 ALA A C 1
ATOM 665 O O . ALA A 1 83 ? -4.091 11.679 -21.667 1.00 87.75 83 ALA A O 1
ATOM 666 N N . THR A 1 84 ? -4.722 9.564 -22.099 1.00 87.69 84 THR A N 1
ATOM 667 C CA . THR A 1 84 ? -4.525 9.628 -23.555 1.00 87.69 84 THR A CA 1
ATOM 668 C C . THR A 1 84 ? -5.413 10.700 -24.183 1.00 87.69 84 THR A C 1
ATOM 670 O O . THR A 1 84 ? -4.899 11.575 -24.873 1.00 87.69 84 THR A O 1
ATOM 673 N N . ARG A 1 85 ? -6.709 10.740 -23.838 1.00 77.69 85 ARG A N 1
ATOM 674 C CA . ARG A 1 85 ? -7.629 11.780 -24.335 1.00 77.69 85 ARG A CA 1
ATOM 675 C C . ARG A 1 85 ? -7.291 13.192 -23.859 1.00 77.69 85 ARG A C 1
ATOM 677 O O . ARG A 1 85 ? -7.518 14.154 -24.580 1.00 77.69 85 ARG A O 1
ATOM 684 N N . LYS A 1 86 ? -6.754 13.349 -22.644 1.00 66.38 86 LYS A N 1
ATOM 685 C CA . LYS A 1 86 ? -6.270 14.661 -22.178 1.00 66.38 86 LYS A CA 1
ATOM 686 C C . LYS A 1 86 ? -5.075 15.151 -22.991 1.00 66.38 86 LYS A C 1
ATOM 688 O O . LYS A 1 86 ? -4.953 16.351 -23.198 1.00 66.38 86 LYS A O 1
ATOM 693 N N . ASN A 1 87 ? -4.219 14.238 -23.442 1.00 58.78 87 ASN A N 1
ATOM 694 C CA . ASN A 1 87 ? -3.046 14.571 -24.246 1.00 58.78 87 ASN A CA 1
ATOM 695 C C . ASN A 1 87 ? -3.408 14.900 -25.708 1.00 58.78 87 ASN A C 1
ATOM 697 O O . ASN A 1 87 ? -2.674 15.624 -26.369 1.00 58.78 87 ASN A O 1
ATOM 701 N N . GLU A 1 88 ? -4.556 14.412 -26.185 1.00 55.56 88 GLU A N 1
ATOM 702 C CA . GLU A 1 88 ? -5.172 14.810 -27.462 1.00 55.56 88 GLU A CA 1
ATOM 703 C C . GLU A 1 88 ? -5.806 16.215 -27.393 1.00 55.56 88 GLU A C 1
ATOM 705 O O . GLU A 1 88 ? -6.015 16.846 -28.422 1.00 55.56 88 GLU A O 1
ATOM 710 N N . PHE A 1 89 ? -6.058 16.747 -26.190 1.00 49.34 89 PHE A N 1
ATOM 711 C CA . PHE A 1 89 ? -6.619 18.085 -25.958 1.00 49.34 89 PHE A CA 1
ATOM 712 C C . PHE A 1 89 ? -5.535 19.133 -25.627 1.00 49.34 89 PHE A C 1
ATOM 714 O O . PHE A 1 89 ? -5.717 19.991 -24.763 1.00 49.34 89 PHE A O 1
ATOM 721 N N . SER A 1 90 ? -4.379 19.068 -26.296 1.00 41.41 90 SER A N 1
ATOM 722 C CA . SER A 1 90 ? -3.505 20.242 -26.425 1.00 41.41 90 SER A CA 1
ATOM 723 C C . SER A 1 90 ? -4.094 21.122 -27.534 1.00 41.41 90 SER A C 1
ATOM 725 O O . SER A 1 90 ? -4.214 20.643 -28.663 1.00 41.41 90 SER A O 1
ATOM 727 N N . PRO A 1 91 ? -4.518 22.368 -27.252 1.00 47.81 91 PRO A N 1
ATOM 728 C CA . PRO A 1 91 ? -5.253 23.168 -28.212 1.00 47.81 91 PRO A CA 1
ATOM 729 C C . PRO A 1 91 ? -4.256 23.744 -29.204 1.00 47.81 91 PRO A C 1
ATOM 731 O O . PRO A 1 91 ? -3.689 24.797 -28.950 1.00 47.81 91 PRO A O 1
ATOM 734 N N . ASN A 1 92 ? -4.022 23.054 -30.314 1.00 39.88 92 ASN A N 1
ATOM 735 C CA . ASN A 1 92 ? -3.664 23.714 -31.558 1.00 39.88 92 ASN A CA 1
ATOM 736 C C . ASN A 1 92 ? -4.072 22.851 -32.753 1.00 39.88 92 ASN A C 1
ATOM 738 O O . ASN A 1 92 ? -3.672 21.696 -32.874 1.00 39.88 92 ASN A O 1
ATOM 742 N N . THR A 1 93 ? -4.862 23.509 -33.603 1.00 42.91 93 THR A N 1
ATOM 743 C CA . THR A 1 93 ? -5.311 23.168 -34.959 1.00 42.91 93 THR A CA 1
ATOM 744 C C . THR A 1 93 ? -6.322 22.022 -35.111 1.00 42.91 93 THR A C 1
ATOM 746 O O . THR A 1 93 ? -5.979 20.856 -35.255 1.00 42.91 93 THR A O 1
ATOM 749 N N . ASP A 1 94 ? -7.581 22.474 -35.157 1.00 35.75 94 ASP A N 1
ATOM 750 C CA . ASP A 1 94 ? -8.598 22.164 -36.174 1.00 35.75 94 ASP A CA 1
ATOM 751 C C . ASP A 1 94 ? -9.753 21.211 -35.810 1.00 35.75 94 ASP A C 1
ATOM 753 O O . ASP A 1 94 ? -9.647 19.993 -35.698 1.00 35.75 94 ASP A O 1
ATOM 757 N N . PHE A 1 95 ? -10.921 21.848 -35.673 1.00 43.75 95 PHE A N 1
ATOM 758 C CA . PHE A 1 95 ? -12.264 21.291 -35.578 1.00 43.75 95 PHE A CA 1
ATOM 759 C C . PHE A 1 95 ? -12.643 20.466 -36.822 1.00 43.75 95 PHE A C 1
ATOM 761 O O . PHE A 1 95 ? -13.188 21.025 -37.763 1.00 43.75 95 PHE A O 1
ATOM 768 N N . VAL A 1 96 ? -12.449 19.147 -36.813 1.00 36.06 96 VAL A N 1
ATOM 769 C CA . VAL A 1 96 ? -13.275 18.140 -37.529 1.00 36.06 96 VAL A CA 1
ATOM 770 C C . VAL A 1 96 ? -12.865 16.769 -36.963 1.00 36.06 96 VAL A C 1
ATOM 772 O O . VAL A 1 96 ? -11.681 16.511 -36.835 1.00 36.06 96 VAL A O 1
ATOM 775 N N . SER A 1 97 ? -13.691 15.808 -36.562 1.00 33.12 97 SER A N 1
ATOM 776 C CA . SER A 1 97 ? -15.108 15.537 -36.735 1.00 33.12 97 SER A CA 1
ATOM 777 C C . SER A 1 97 ? -15.566 14.790 -35.480 1.00 33.12 97 SER A C 1
ATOM 779 O O . SER A 1 97 ? -14.948 13.808 -35.064 1.00 33.12 97 SER A O 1
ATOM 781 N N . PHE A 1 98 ? -16.631 15.276 -34.855 1.00 41.12 98 PHE A N 1
ATOM 782 C CA . PHE A 1 98 ? -17.306 14.598 -33.761 1.00 41.12 98 PHE A CA 1
ATOM 783 C C . PHE A 1 98 ? -18.218 13.545 -34.377 1.00 41.12 98 PHE A C 1
ATOM 785 O O . PHE A 1 98 ? -19.283 13.908 -34.843 1.00 41.12 98 PHE A O 1
ATOM 792 N N . ASP A 1 99 ? -17.794 12.282 -34.420 1.00 41.78 99 ASP A N 1
ATOM 793 C CA . ASP A 1 99 ? -18.694 11.148 -34.647 1.00 41.78 99 ASP A CA 1
ATOM 794 C C . ASP A 1 99 ? -18.011 9.837 -34.246 1.00 41.78 99 ASP A C 1
ATOM 796 O O . ASP A 1 99 ? -17.187 9.304 -34.982 1.00 41.78 99 ASP A O 1
ATOM 800 N N . PHE A 1 100 ? -18.359 9.307 -33.070 1.00 34.84 100 PHE A N 1
ATOM 801 C CA . PHE A 1 100 ? -18.943 7.965 -32.976 1.00 34.84 100 PHE A CA 1
ATOM 802 C C . PHE A 1 100 ? -19.404 7.657 -31.540 1.00 34.84 100 PHE A C 1
ATOM 804 O O . PHE A 1 100 ? -18.616 7.494 -30.610 1.00 34.84 100 PHE A O 1
ATOM 811 N N . LEU A 1 101 ? -20.724 7.503 -31.420 1.00 36.91 101 LEU A N 1
ATOM 812 C CA . LEU A 1 101 ? -21.437 6.649 -30.468 1.00 36.91 101 LEU A CA 1
ATOM 813 C C . LEU A 1 101 ? -21.342 6.991 -28.974 1.00 36.91 101 LEU A C 1
ATOM 815 O O . LEU A 1 101 ? -20.737 6.294 -28.161 1.00 36.91 101 LEU A O 1
ATOM 819 N N . THR A 1 102 ? -22.175 7.942 -28.562 1.00 34.47 102 THR A N 1
ATOM 820 C CA . THR A 1 102 ? -22.985 7.741 -27.352 1.00 34.47 102 THR A CA 1
ATOM 821 C C . THR A 1 102 ? -24.428 8.115 -27.660 1.00 34.47 102 THR A C 1
ATOM 823 O O . THR A 1 102 ? -24.853 9.253 -27.511 1.00 34.47 102 THR A O 1
ATOM 826 N N . SER A 1 103 ? -25.197 7.138 -28.126 1.00 29.45 103 SER A N 1
ATOM 827 C CA . SER A 1 103 ? -26.659 7.204 -28.129 1.00 29.45 103 SER A CA 1
ATOM 828 C C . SER A 1 103 ? -27.195 5.875 -27.632 1.00 29.45 103 SER A C 1
ATOM 830 O O . SER A 1 103 ? -27.653 5.020 -28.381 1.00 29.45 103 SER A O 1
ATOM 832 N N . ALA A 1 104 ? -27.099 5.703 -26.317 1.00 37.50 104 ALA A N 1
ATOM 833 C CA . ALA A 1 104 ? -28.025 4.860 -25.596 1.00 37.50 104 ALA A CA 1
ATOM 834 C C . ALA A 1 104 ? -29.125 5.765 -25.020 1.00 37.50 104 ALA A C 1
ATOM 836 O O . ALA A 1 104 ? -28.833 6.633 -24.200 1.00 37.50 104 ALA A O 1
ATOM 837 N N . LYS A 1 105 ? -30.375 5.435 -25.387 1.00 40.16 105 LYS A N 1
ATOM 838 C CA . LYS A 1 105 ? -31.659 5.730 -24.712 1.00 40.16 105 LYS A CA 1
ATOM 839 C C . LYS A 1 105 ? -32.372 7.049 -25.059 1.00 40.16 105 LYS A C 1
ATOM 841 O O . LYS A 1 105 ? -31.993 8.077 -24.531 1.00 40.16 105 LYS A O 1
ATOM 846 N N . VAL A 1 106 ? -33.513 6.950 -25.766 1.00 38.50 106 VAL A N 1
ATOM 847 C CA . VAL A 1 106 ? -34.865 7.381 -25.317 1.00 38.50 106 VAL A CA 1
ATOM 848 C C . VAL A 1 106 ? -35.940 6.553 -26.065 1.00 38.50 106 VAL A C 1
ATOM 850 O O . VAL A 1 106 ? -35.728 6.070 -27.168 1.00 38.50 106 VAL A O 1
ATOM 853 N N . ARG A 1 107 ? -37.047 6.298 -25.361 1.00 34.28 107 ARG A N 1
ATOM 854 C CA . ARG A 1 107 ? -38.188 5.395 -25.597 1.00 34.28 107 ARG A CA 1
ATOM 855 C C . ARG A 1 107 ? -39.320 5.985 -26.482 1.00 34.28 107 ARG A C 1
ATOM 857 O O . ARG A 1 107 ? -39.546 7.182 -26.394 1.00 34.28 107 ARG A O 1
ATOM 864 N N . LYS A 1 108 ? -40.137 5.063 -27.048 1.00 39.00 108 LYS A N 1
ATOM 865 C CA . LYS A 1 108 ? -41.607 5.074 -27.352 1.00 39.00 108 LYS A CA 1
ATOM 866 C C . LYS A 1 108 ? -42.164 5.884 -28.554 1.00 39.00 108 LYS A C 1
ATOM 868 O O . LYS A 1 108 ? -42.006 7.093 -28.564 1.00 39.00 108 LYS A O 1
ATOM 873 N N . GLN A 1 109 ? -42.988 5.222 -29.400 1.00 30.02 109 GLN A N 1
ATOM 874 C CA . GLN A 1 109 ? -44.461 5.408 -29.601 1.00 30.02 109 GLN A CA 1
ATOM 875 C C . GLN A 1 109 ? -44.928 5.272 -31.083 1.00 30.02 109 GLN A C 1
ATOM 877 O O . GLN A 1 109 ? -44.335 5.923 -31.931 1.00 30.02 109 GLN A O 1
ATOM 882 N N . GLY A 1 110 ? -46.007 4.496 -31.334 1.00 35.16 110 GLY A N 1
ATOM 883 C CA . GLY A 1 110 ? -46.787 4.368 -32.603 1.00 35.16 110 GLY A CA 1
ATOM 884 C C . GLY A 1 110 ? -46.096 3.545 -33.704 1.00 35.16 110 GLY A C 1
ATOM 885 O O . GLY A 1 110 ? -44.897 3.702 -33.882 1.00 35.16 110 GLY A O 1
ATOM 886 N N . ASP A 1 111 ? -46.700 2.594 -34.422 1.00 37.56 111 ASP A N 1
ATOM 887 C CA . ASP A 1 111 ? -48.100 2.310 -34.782 1.00 37.56 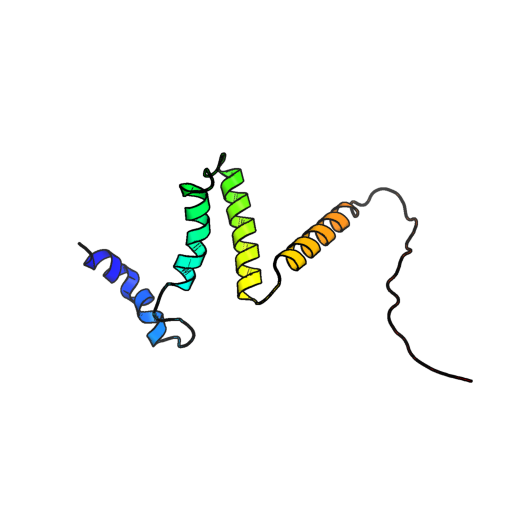111 ASP A CA 1
ATOM 888 C C . ASP A 1 111 ? -48.401 0.797 -34.748 1.00 37.56 111 ASP A C 1
ATOM 890 O O . ASP A 1 111 ? -47.446 -0.003 -34.908 1.00 37.56 111 ASP A O 1
#

Radius of gyration: 24.28 Å; Cα contacts (8 Å, |Δi|>4): 26; chains: 1; bounding box: 66×36×64 Å

InterPro domains:
  IPR004291 Transposase IS66, central domain [PF03050] (6-53)
  IPR052344 Transposase-related protein [PTHR33678] (7-81)

Organism: NCBI:txid2250710

pLDDT: mean 77.3, std 21.63, range [29.45, 95.5]

Solvent-accessible surface area (backbone atoms only — not comparable to full-atom values): 7189 Å² total; per-residue (Å²): 137,68,63,66,68,49,63,77,41,49,78,66,73,52,42,35,79,80,35,84,90,42,65,89,65,61,62,69,61,53,58,62,53,42,58,60,50,43,36,52,75,70,64,79,40,66,98,42,72,69,58,44,49,54,50,51,53,54,49,53,53,42,53,50,33,48,77,73,73,45,61,49,68,61,54,51,52,51,52,49,55,53,53,53,55,54,66,70,63,60,94,73,87,78,99,77,78,97,80,84,86,90,82,82,88,88,84,89,84,88,135

Secondary structure (DSSP, 8-state):
--HHHHHHTHHHHTHHHH-TTS-S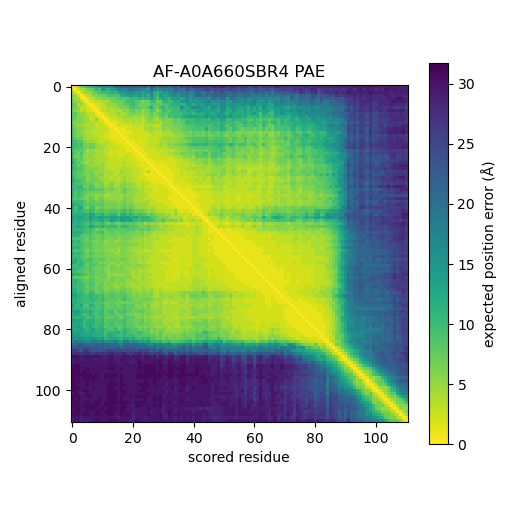S-HHHHHHHHHHHHHHHTS---SSHHHHHHHHHHHHHHHHHHHTT--HHHHHHHHHHHHHHHHHT---S------S-----------